Protein AF-A0A955FMM7-F1 (afdb_monomer_lite)

Secondary structure (DSSP, 8-state):
-HHHHHHHHHHHHHHTHHHHHHHHHHHHHHHHHHHH-GGGGGGHHHHHHHHHHHHHHHHHHHHHTTT-

Structure (mmCIF, N/CA/C/O backbone):
data_AF-A0A955FMM7-F1
#
_entry.id   AF-A0A955FMM7-F1
#
loop_
_atom_site.group_PDB
_atom_site.id
_atom_site.type_symbol
_atom_site.label_atom_id
_atom_site.label_alt_id
_atom_site.label_comp_id
_atom_site.label_asym_id
_atom_site.label_entity_id
_atom_site.label_seq_id
_atom_site.pdbx_PDB_ins_code
_atom_site.Cartn_x
_atom_site.Cartn_y
_atom_site.Cartn_z
_atom_site.occupancy
_atom_site.B_iso_or_equiv
_atom_site.auth_seq_id
_atom_site.auth_comp_id
_atom_site.auth_asym_id
_atom_site.auth_atom_id
_atom_site.pdbx_PDB_model_num
ATOM 1 N N . MET A 1 1 ? 20.438 2.217 -24.268 1.00 66.62 1 MET A N 1
ATOM 2 C CA . MET A 1 1 ? 20.126 3.339 -23.357 1.00 66.62 1 MET A CA 1
ATOM 3 C C . MET A 1 1 ? 18.682 3.795 -23.498 1.00 66.62 1 MET A C 1
ATOM 5 O O . MET A 1 1 ? 17.983 3.730 -22.505 1.00 66.62 1 MET A O 1
ATOM 9 N N . GLU A 1 2 ? 18.188 4.179 -24.680 1.00 76.75 2 GLU A N 1
ATOM 10 C CA . GLU A 1 2 ? 16.801 4.686 -24.780 1.00 76.75 2 GLU A CA 1
ATOM 11 C C . GLU A 1 2 ? 15.712 3.647 -24.468 1.00 76.75 2 GLU A C 1
ATOM 13 O O . GLU A 1 2 ? 14.776 3.942 -23.729 1.00 76.75 2 GLU A O 1
ATOM 18 N N . LEU A 1 3 ? 15.855 2.410 -24.958 1.00 89.69 3 LEU A N 1
ATOM 19 C CA . LEU A 1 3 ? 14.860 1.359 -24.706 1.00 89.69 3 LEU A CA 1
ATOM 20 C C . LEU A 1 3 ? 14.825 0.908 -23.234 1.00 89.69 3 LEU A C 1
ATOM 22 O O . LEU A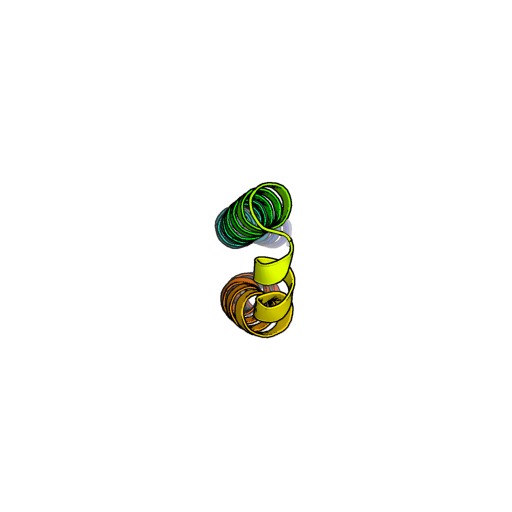 1 3 ? 13.771 0.533 -22.735 1.00 89.69 3 LEU A O 1
ATOM 26 N N . ASP A 1 4 ? 15.965 0.990 -22.542 1.00 89.94 4 ASP A N 1
ATOM 27 C CA . ASP A 1 4 ? 16.092 0.667 -21.115 1.00 89.94 4 ASP A CA 1
ATOM 28 C C . ASP A 1 4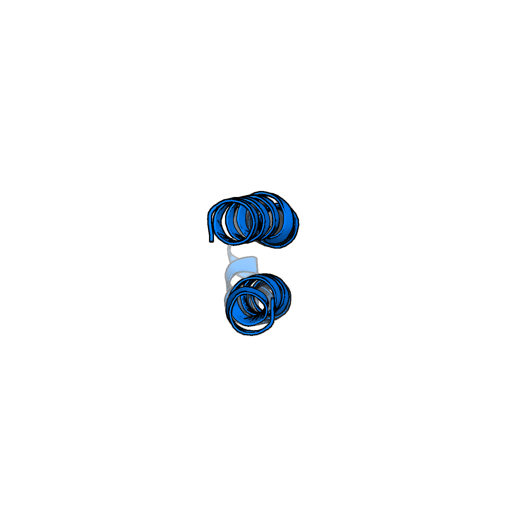 ? 15.345 1.694 -20.250 1.00 89.94 4 ASP A C 1
ATOM 30 O O . ASP A 1 4 ? 14.514 1.340 -19.416 1.00 89.94 4 ASP A O 1
ATOM 34 N N . VAL A 1 5 ? 15.540 2.988 -20.530 1.00 92.81 5 VAL A N 1
ATOM 35 C CA . VAL A 1 5 ? 14.810 4.064 -19.841 1.00 92.81 5 VAL A CA 1
ATOM 36 C C . VAL A 1 5 ? 13.299 3.930 -20.054 1.00 92.81 5 VAL A C 1
ATOM 38 O O . VAL A 1 5 ? 12.528 4.076 -19.103 1.00 92.81 5 VAL A O 1
ATOM 41 N N . LEU A 1 6 ? 12.864 3.604 -21.276 1.00 93.56 6 LEU A N 1
ATOM 42 C CA . LEU A 1 6 ? 11.449 3.380 -21.570 1.00 93.56 6 LEU A CA 1
ATOM 43 C C . LEU A 1 6 ? 10.890 2.160 -20.821 1.00 93.56 6 LEU A C 1
ATOM 45 O O . LEU A 1 6 ? 9.820 2.255 -20.220 1.00 93.56 6 LEU A O 1
ATOM 49 N N . ALA A 1 7 ? 11.613 1.036 -20.812 1.00 92.88 7 ALA A N 1
ATOM 50 C CA . ALA A 1 7 ? 11.207 -0.173 -20.095 1.00 92.88 7 ALA A CA 1
ATOM 51 C C . ALA A 1 7 ? 11.067 0.081 -18.585 1.00 92.88 7 ALA A C 1
ATOM 53 O O . ALA A 1 7 ? 10.047 -0.275 -17.990 1.00 92.88 7 ALA A O 1
ATOM 54 N N . LYS A 1 8 ? 12.035 0.783 -17.984 1.00 94.62 8 LYS A N 1
ATOM 55 C CA . LYS A 1 8 ? 12.010 1.204 -16.574 1.00 94.62 8 LYS A CA 1
ATOM 56 C C . LYS A 1 8 ? 10.831 2.119 -16.260 1.00 94.62 8 LYS A C 1
ATOM 58 O O . LYS A 1 8 ? 10.153 1.923 -15.252 1.00 94.62 8 LYS A O 1
ATOM 63 N N . GLY A 1 9 ? 10.544 3.079 -17.139 1.00 94.06 9 GLY A N 1
ATOM 64 C CA . GLY A 1 9 ? 9.394 3.973 -17.002 1.00 94.06 9 GLY A CA 1
ATOM 65 C C . GLY A 1 9 ? 8.058 3.226 -17.032 1.00 94.06 9 GLY A C 1
ATOM 66 O O . GLY A 1 9 ? 7.204 3.457 -16.175 1.00 94.06 9 GLY A O 1
ATOM 67 N N . ILE A 1 10 ? 7.894 2.286 -17.969 1.00 94.62 10 ILE A N 1
ATOM 68 C CA . ILE A 1 10 ? 6.692 1.443 -18.072 1.00 94.62 10 ILE A CA 1
ATOM 69 C C . ILE A 1 10 ? 6.549 0.563 -16.826 1.00 94.62 10 ILE A C 1
ATOM 71 O O . ILE A 1 10 ? 5.470 0.508 -16.235 1.00 94.62 10 ILE A O 1
ATOM 75 N N . MET A 1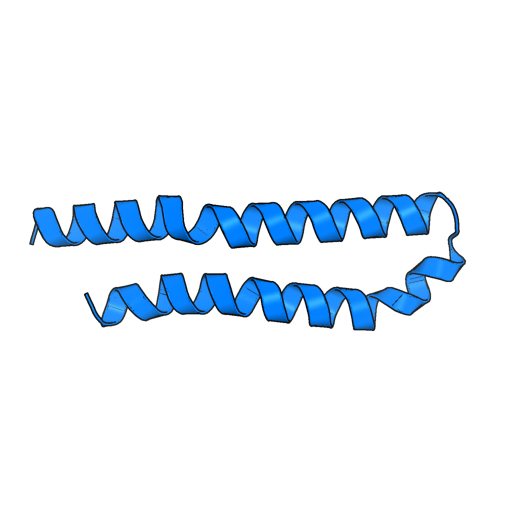 11 ? 7.629 -0.086 -16.393 1.00 94.44 11 MET A N 1
ATOM 76 C CA . MET A 1 11 ? 7.618 -0.938 -15.207 1.00 94.44 11 MET A CA 1
ATOM 77 C C . MET A 1 11 ? 7.226 -0.163 -13.946 1.00 94.44 11 MET A C 1
ATOM 79 O O . MET A 1 11 ? 6.384 -0.642 -13.192 1.00 94.44 11 MET A O 1
ATOM 83 N N . MET A 1 12 ? 7.767 1.042 -13.736 1.00 95.50 12 MET A N 1
ATOM 84 C CA . MET A 1 12 ? 7.356 1.891 -12.612 1.00 95.50 12 MET A CA 1
ATOM 85 C C . MET A 1 12 ? 5.893 2.296 -12.720 1.00 95.50 12 MET A C 1
ATOM 87 O O . MET A 1 12 ? 5.149 2.162 -11.752 1.00 95.50 12 MET A O 1
ATOM 91 N N . GLY A 1 13 ? 5.472 2.764 -13.896 1.00 94.50 13 GLY A N 1
ATOM 92 C CA . GLY A 1 13 ? 4.106 3.221 -14.120 1.00 94.50 13 GLY A CA 1
ATOM 93 C C . GLY A 1 13 ? 3.078 2.139 -13.800 1.00 94.50 13 GLY A C 1
ATOM 94 O O . GLY A 1 13 ? 2.177 2.379 -13.004 1.00 94.50 13 GLY A O 1
ATOM 95 N N . PHE A 1 14 ? 3.233 0.942 -14.370 1.00 96.06 14 PHE A N 1
ATOM 96 C CA . PHE A 1 14 ? 2.280 -0.154 -14.172 1.00 96.06 14 PHE A CA 1
ATOM 97 C C . PHE A 1 14 ? 2.489 -0.912 -12.860 1.00 96.06 14 PHE A C 1
ATOM 99 O O . PHE A 1 14 ? 1.512 -1.272 -12.203 1.00 96.06 14 PHE A O 1
ATOM 106 N N . GLY A 1 15 ? 3.739 -1.138 -12.453 1.00 95.12 15 GLY A N 1
ATOM 107 C CA . GLY A 1 15 ? 4.064 -1.882 -11.238 1.00 95.12 15 GLY A CA 1
ATOM 108 C C . GLY A 1 15 ? 3.572 -1.185 -9.968 1.00 95.12 15 GLY A C 1
ATOM 109 O O . GLY A 1 15 ? 3.133 -1.852 -9.034 1.00 95.12 15 GLY A O 1
ATOM 110 N N . MET A 1 16 ? 3.551 0.150 -9.951 1.00 96.69 16 MET A N 1
ATOM 111 C CA . MET A 1 16 ? 3.090 0.924 -8.792 1.00 96.69 16 MET A CA 1
ATOM 112 C C . MET A 1 16 ? 1.559 1.010 -8.670 1.00 96.69 16 MET A C 1
ATOM 114 O O . MET A 1 16 ? 1.061 1.364 -7.600 1.00 96.69 16 MET A O 1
ATOM 118 N N . LEU A 1 17 ? 0.789 0.660 -9.712 1.00 97.06 17 LEU A N 1
ATOM 119 C CA . LEU A 1 17 ? -0.679 0.767 -9.682 1.00 97.06 17 LEU A CA 1
ATOM 120 C C . LEU A 1 17 ? -1.305 -0.133 -8.616 1.00 97.06 17 LEU A C 1
ATOM 122 O O . LEU A 1 17 ? -2.174 0.312 -7.871 1.00 97.06 17 LEU A O 1
ATOM 126 N N . GLY A 1 18 ? -0.859 -1.388 -8.528 1.00 95.12 18 GLY A N 1
ATOM 127 C CA . GLY A 1 18 ? -1.374 -2.354 -7.555 1.00 95.12 18 GLY A CA 1
ATOM 128 C C . GLY A 1 18 ? -1.218 -1.868 -6.108 1.00 95.12 18 GLY A C 1
ATOM 129 O O . GLY A 1 18 ? -2.228 -1.755 -5.409 1.00 95.12 18 GLY A O 1
ATOM 130 N N . PRO A 1 19 ? 0.007 -1.526 -5.665 1.00 97.06 19 PRO A N 1
ATOM 131 C CA . PRO A 1 19 ? 0.242 -0.971 -4.336 1.00 97.06 19 PRO A CA 1
ATOM 132 C C . PRO A 1 19 ? -0.541 0.317 -4.070 1.00 97.06 19 PRO A C 1
ATOM 134 O O . PRO A 1 19 ? -1.215 0.414 -3.046 1.00 97.06 19 PRO A O 1
ATOM 137 N N . ALA A 1 20 ? -0.534 1.273 -5.007 1.00 97.06 20 ALA A N 1
ATOM 138 C CA . ALA A 1 20 ? -1.237 2.546 -4.840 1.00 97.06 20 ALA A CA 1
ATOM 139 C C . ALA A 1 20 ? -2.753 2.354 -4.653 1.00 97.06 20 ALA A C 1
ATOM 141 O O . ALA A 1 20 ? -3.352 2.935 -3.744 1.00 97.06 20 ALA A O 1
ATOM 142 N N . ILE A 1 21 ? -3.370 1.499 -5.475 1.00 97.94 21 ILE A N 1
ATOM 143 C CA . ILE A 1 21 ? -4.795 1.164 -5.362 1.00 97.94 21 ILE A CA 1
ATOM 144 C C . ILE A 1 21 ? -5.060 0.417 -4.052 1.00 97.94 21 ILE A C 1
ATOM 146 O O . ILE A 1 21 ? -5.993 0.765 -3.330 1.00 97.94 21 ILE A O 1
ATOM 150 N N . GLY A 1 22 ? -4.237 -0.579 -3.716 1.00 97.50 22 GLY A N 1
ATOM 151 C CA . GLY A 1 22 ? -4.388 -1.373 -2.497 1.00 97.50 22 GLY A CA 1
ATOM 152 C C . GLY A 1 22 ? -4.351 -0.514 -1.234 1.00 97.50 22 GLY A C 1
ATOM 153 O O . GLY A 1 22 ? -5.264 -0.587 -0.411 1.00 97.50 22 GLY A O 1
ATOM 154 N N . ILE A 1 23 ? -3.347 0.356 -1.114 1.00 98.06 23 ILE A N 1
ATOM 155 C CA . ILE A 1 23 ? -3.202 1.277 0.021 1.00 98.06 23 ILE A CA 1
ATOM 156 C C . ILE A 1 23 ? -4.380 2.253 0.077 1.00 98.06 23 ILE A C 1
ATOM 158 O O . ILE A 1 23 ? -4.957 2.445 1.149 1.00 98.06 23 ILE A O 1
ATOM 162 N N . GLY A 1 24 ? -4.787 2.822 -1.063 1.00 98.00 24 GLY A N 1
ATOM 163 C CA . GLY A 1 24 ? -5.940 3.722 -1.133 1.00 98.00 24 GLY A CA 1
ATOM 164 C C . GLY A 1 24 ? -7.242 3.063 -0.665 1.00 98.00 24 GLY A C 1
ATOM 165 O O . GLY A 1 24 ? -7.990 3.655 0.118 1.00 98.00 24 GLY A O 1
ATOM 166 N N . LEU A 1 25 ? -7.494 1.818 -1.080 1.00 98.50 25 LEU A N 1
ATOM 167 C CA . LEU A 1 25 ? -8.671 1.047 -0.670 1.00 98.50 25 LEU A CA 1
ATOM 168 C C . LEU A 1 25 ? -8.641 0.700 0.823 1.00 98.50 25 LEU A C 1
ATOM 170 O O . LEU A 1 25 ? -9.647 0.889 1.509 1.00 98.50 25 LEU A O 1
ATOM 174 N N . ILE A 1 26 ? -7.499 0.239 1.340 1.00 98.31 26 ILE A N 1
ATOM 175 C CA . ILE A 1 26 ? -7.335 -0.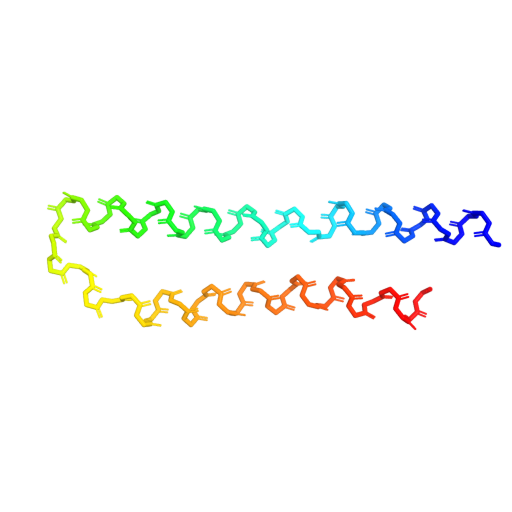089 2.765 1.00 98.31 26 ILE A CA 1
ATOM 176 C C . ILE A 1 26 ? -7.533 1.164 3.626 1.00 98.31 26 ILE A C 1
ATOM 178 O O . ILE A 1 26 ? -8.303 1.137 4.589 1.00 98.31 26 ILE A O 1
ATOM 182 N N . GLY A 1 27 ? -6.888 2.274 3.258 1.00 98.00 27 GLY A N 1
ATOM 183 C CA . GLY A 1 27 ? -7.022 3.551 3.953 1.00 98.00 27 GLY A CA 1
ATOM 184 C C . GLY A 1 27 ? -8.463 4.059 3.940 1.00 98.00 27 GLY A C 1
ATOM 185 O O . GLY A 1 27 ? -9.003 4.399 4.991 1.00 98.00 27 GLY A O 1
ATOM 186 N N . SER A 1 28 ? -9.129 4.035 2.782 1.00 98.44 28 SER A N 1
ATOM 187 C CA . SER A 1 28 ? -10.540 4.427 2.664 1.00 98.44 28 SER A CA 1
ATOM 188 C C . SER A 1 28 ? -11.456 3.561 3.536 1.00 98.44 28 SER A C 1
ATOM 190 O O . SER A 1 28 ? -12.299 4.089 4.266 1.00 98.44 28 SER A O 1
ATOM 192 N N . ALA A 1 29 ? -11.271 2.239 3.518 1.00 98.38 29 ALA A N 1
ATOM 193 C CA . ALA A 1 29 ? -12.047 1.316 4.342 1.00 98.38 29 ALA A CA 1
ATOM 194 C C . ALA A 1 29 ? -11.844 1.581 5.842 1.00 98.38 29 ALA A C 1
ATOM 196 O O . ALA A 1 29 ? -12.820 1.614 6.595 1.00 98.38 29 ALA A O 1
ATOM 197 N N . PHE A 1 30 ? -10.603 1.834 6.267 1.00 98.56 30 PHE A N 1
ATOM 198 C CA . PHE A 1 30 ? -10.298 2.184 7.652 1.00 98.56 30 PHE A CA 1
ATOM 199 C C . PHE A 1 30 ? -10.953 3.507 8.065 1.00 98.56 30 PHE A C 1
ATOM 201 O O . PHE A 1 30 ? -11.635 3.554 9.087 1.00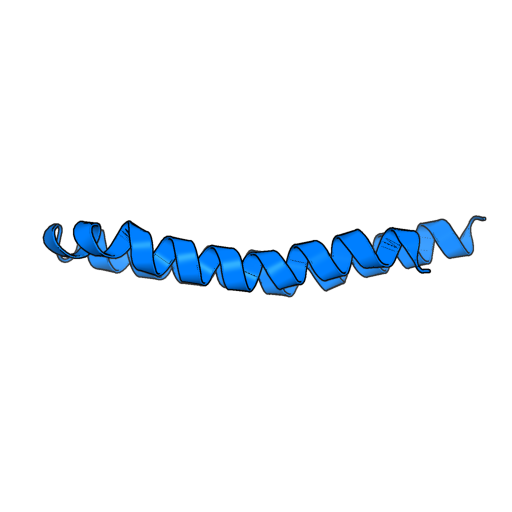 98.56 30 PHE A O 1
ATOM 208 N N . MET A 1 31 ? -10.835 4.559 7.250 1.00 98.25 31 MET A N 1
ATOM 209 C CA . MET A 1 31 ? -11.452 5.858 7.545 1.00 98.25 31 MET A CA 1
ATOM 210 C C . MET A 1 31 ? -12.980 5.766 7.617 1.00 98.25 31 MET A C 1
ATOM 212 O O . MET A 1 31 ? -13.590 6.346 8.516 1.00 98.25 31 MET A O 1
ATOM 216 N N . ASN A 1 32 ? -13.604 4.984 6.733 1.00 98.56 32 ASN A N 1
ATOM 217 C CA . ASN A 1 32 ? -15.042 4.714 6.784 1.00 98.56 32 ASN A CA 1
ATOM 218 C C . ASN A 1 32 ? -15.446 3.952 8.057 1.00 98.56 32 ASN A C 1
ATOM 220 O O . ASN A 1 32 ? -16.494 4.239 8.638 1.00 98.56 32 ASN A O 1
ATOM 224 N N . ALA A 1 33 ? -14.630 2.993 8.508 1.00 98.38 33 ALA A N 1
ATOM 225 C CA . ALA A 1 33 ? -14.875 2.266 9.751 1.00 98.38 33 ALA A CA 1
ATOM 226 C C . ALA A 1 33 ? -14.772 3.189 10.976 1.00 98.38 33 ALA A C 1
ATOM 228 O O . ALA A 1 33 ? -15.670 3.178 11.817 1.00 98.38 33 ALA A O 1
ATOM 229 N N . VAL A 1 34 ? -13.737 4.033 11.037 1.00 98.56 34 VAL A N 1
ATOM 230 C CA . VAL A 1 34 ? -13.536 5.010 12.121 1.00 98.56 34 VAL A CA 1
ATOM 231 C C . VAL A 1 34 ? -14.641 6.066 12.143 1.00 98.56 34 VAL A C 1
ATOM 233 O O . VAL A 1 34 ? -15.159 6.383 13.211 1.00 98.56 34 VAL A O 1
ATOM 236 N N . GLY A 1 35 ? -15.059 6.574 10.981 1.00 98.31 35 GLY A N 1
ATOM 237 C CA . GLY A 1 35 ? -16.152 7.546 10.889 1.00 98.31 35 GLY A CA 1
ATOM 238 C C . GLY A 1 35 ? -17.500 6.998 11.376 1.00 98.31 35 GLY A C 1
ATOM 239 O O . GLY A 1 35 ? -18.314 7.754 11.897 1.00 98.31 35 GLY A O 1
ATOM 240 N N . ARG A 1 36 ? -17.732 5.683 11.244 1.00 98.38 36 ARG A N 1
ATOM 241 C CA . ARG A 1 36 ? -18.933 4.999 11.763 1.00 98.38 36 ARG A CA 1
ATOM 242 C C . ARG A 1 36 ? -18.811 4.603 13.232 1.00 98.38 36 ARG A C 1
ATOM 244 O O . ARG A 1 36 ? -19.813 4.604 13.940 1.00 98.38 36 ARG A O 1
ATOM 251 N N . ASN A 1 37 ? -17.613 4.230 13.672 1.00 98.12 37 ASN A N 1
ATOM 252 C CA . ASN A 1 37 ? -17.322 3.873 15.053 1.00 98.12 37 ASN A CA 1
ATOM 253 C C . ASN A 1 37 ? -15.925 4.386 15.455 1.00 98.12 37 ASN A C 1
ATOM 255 O O . ASN A 1 37 ? -14.927 3.752 15.098 1.00 98.12 37 ASN A O 1
ATOM 259 N N . PRO A 1 38 ? -15.834 5.466 16.252 1.00 97.62 38 PRO A N 1
ATOM 260 C CA . PRO A 1 38 ? -14.557 6.019 16.703 1.00 97.62 38 PRO A CA 1
ATOM 261 C C . PRO A 1 38 ? -13.659 5.019 17.445 1.00 97.62 38 PRO A C 1
ATOM 263 O O . PRO A 1 38 ? -12.435 5.134 17.377 1.00 97.62 38 PRO A O 1
ATOM 266 N N . GLU A 1 39 ? -14.221 3.992 18.097 1.00 98.06 39 GLU A N 1
ATOM 267 C CA . GLU A 1 39 ? -13.418 2.953 18.756 1.00 98.06 39 GLU A CA 1
ATOM 268 C C . GLU A 1 39 ? -12.589 2.115 17.775 1.00 98.06 39 GLU A C 1
ATOM 270 O O . GLU A 1 39 ? -11.595 1.507 18.179 1.00 98.06 39 GLU A O 1
ATOM 275 N N . ALA A 1 40 ? -12.955 2.076 16.490 1.00 98.12 40 ALA A N 1
ATOM 276 C CA . ALA A 1 40 ? -12.192 1.364 15.469 1.00 98.12 40 ALA A CA 1
ATOM 277 C C . ALA A 1 40 ? -10.793 1.969 15.248 1.00 98.12 40 ALA A C 1
ATOM 279 O O . ALA A 1 40 ? -9.902 1.278 14.751 1.00 98.12 40 ALA A O 1
ATOM 280 N N . ALA A 1 41 ? -10.557 3.218 15.672 1.00 98.12 41 ALA A N 1
ATOM 281 C CA . ALA A 1 41 ? -9.259 3.881 15.545 1.00 98.12 41 ALA A CA 1
ATOM 282 C C . ALA A 1 41 ? -8.126 3.119 16.257 1.00 98.12 41 ALA A C 1
ATOM 284 O O . ALA A 1 41 ? -6.974 3.181 15.826 1.00 98.12 41 ALA A O 1
ATOM 285 N N . LYS A 1 42 ? -8.447 2.325 17.292 1.00 98.25 42 LYS A N 1
ATOM 286 C CA . LYS A 1 42 ? -7.474 1.485 18.012 1.00 98.25 42 LYS A CA 1
ATOM 287 C C . LYS A 1 42 ? -6.785 0.437 17.128 1.00 98.25 42 LYS A C 1
ATOM 289 O O . LYS A 1 42 ? -5.721 -0.049 17.495 1.00 98.25 42 LYS A O 1
ATOM 294 N N . TYR A 1 43 ? -7.367 0.107 15.972 1.00 98.12 43 TYR A N 1
ATOM 295 C CA . TYR A 1 43 ? -6.812 -0.857 15.017 1.00 98.12 43 TYR A CA 1
ATOM 296 C C . TYR A 1 43 ? -5.853 -0.236 13.992 1.00 98.12 43 TYR A C 1
ATOM 298 O O . TYR A 1 43 ? -5.408 -0.931 13.076 1.00 98.12 43 TYR A O 1
ATOM 306 N N . PHE A 1 44 ? -5.513 1.053 14.124 1.00 98.06 44 PHE A N 1
ATOM 307 C CA . PHE A 1 44 ? -4.594 1.723 13.202 1.00 98.06 44 PHE A CA 1
ATOM 308 C C . PHE A 1 44 ? -3.256 0.984 13.067 1.00 98.06 44 PHE A C 1
ATOM 310 O O . PHE A 1 44 ? -2.763 0.830 11.956 1.00 98.06 44 PHE A O 1
ATOM 317 N N . GLY A 1 45 ? -2.700 0.459 14.166 1.00 98.31 45 GLY A N 1
ATOM 318 C CA . GLY A 1 45 ? -1.441 -0.293 14.129 1.00 98.31 45 GLY A CA 1
ATOM 319 C C . GLY A 1 45 ? -1.513 -1.532 13.231 1.00 98.31 45 GLY A C 1
ATOM 320 O O . GLY A 1 45 ? -0.632 -1.753 12.405 1.00 98.31 45 GLY A O 1
ATOM 321 N N . GLN A 1 46 ? -2.589 -2.314 13.330 1.00 98.12 46 GLN A N 1
ATOM 322 C CA . GLN A 1 46 ? -2.811 -3.496 12.496 1.00 98.12 46 GLN A CA 1
ATOM 323 C C . GLN A 1 46 ? -3.014 -3.112 11.027 1.00 98.12 46 GLN A C 1
ATOM 325 O O . GLN A 1 46 ? -2.432 -3.740 10.144 1.00 98.12 46 GLN A O 1
ATOM 330 N N . VAL A 1 47 ? -3.792 -2.059 10.756 1.00 98.25 47 VAL A N 1
ATOM 331 C CA . VAL A 1 47 ? -3.975 -1.538 9.392 1.00 98.25 47 VAL A CA 1
ATOM 332 C C . VAL A 1 47 ? -2.651 -1.044 8.809 1.00 98.25 47 VAL A C 1
ATOM 334 O O . VAL A 1 47 ? -2.359 -1.319 7.648 1.00 98.25 47 VAL A O 1
ATOM 337 N N . PHE A 1 48 ? -1.814 -0.388 9.612 1.00 97.38 48 PHE A N 1
ATOM 338 C CA . PHE A 1 48 ? -0.497 0.078 9.192 1.00 97.38 48 PHE A CA 1
ATOM 339 C C . PHE A 1 48 ? 0.438 -1.081 8.823 1.00 97.38 48 PHE A C 1
ATOM 341 O O . PHE A 1 48 ? 1.134 -1.003 7.815 1.00 97.38 48 PHE A O 1
ATOM 348 N N . VAL A 1 49 ? 0.402 -2.193 9.568 1.00 98.06 49 VAL A N 1
ATOM 349 C CA . VAL A 1 49 ? 1.142 -3.418 9.209 1.00 98.06 49 VAL A CA 1
ATOM 350 C C . VAL A 1 49 ? 0.664 -3.980 7.869 1.00 98.06 49 VAL A C 1
ATOM 352 O O . VAL A 1 49 ? 1.485 -4.360 7.039 1.00 98.06 49 VAL A O 1
ATOM 355 N N . ILE A 1 50 ? -0.647 -3.995 7.617 1.00 97.56 50 ILE A N 1
ATOM 356 C CA . ILE A 1 50 ? -1.195 -4.452 6.331 1.00 97.56 50 ILE A CA 1
ATOM 357 C C . ILE A 1 50 ? -0.739 -3.528 5.193 1.00 97.56 50 ILE A C 1
ATOM 359 O O . ILE A 1 50 ? -0.303 -4.016 4.153 1.00 97.56 50 ILE A O 1
ATOM 363 N N . ILE A 1 51 ? -0.779 -2.208 5.395 1.00 98.00 51 ILE A N 1
ATOM 364 C CA . ILE A 1 51 ? -0.260 -1.228 4.429 1.00 98.00 51 ILE A CA 1
ATOM 365 C C . ILE A 1 51 ? 1.227 -1.471 4.159 1.00 98.00 51 ILE A C 1
ATOM 367 O O . ILE A 1 51 ? 1.623 -1.490 3.000 1.00 98.00 51 ILE A O 1
ATOM 371 N N . ALA A 1 52 ? 2.038 -1.732 5.186 1.00 97.62 52 ALA A N 1
ATOM 372 C CA . ALA A 1 52 ? 3.460 -2.028 5.016 1.00 97.62 52 ALA A CA 1
ATOM 373 C C . ALA A 1 52 ? 3.709 -3.306 4.191 1.00 97.62 52 ALA A C 1
ATOM 375 O O . ALA A 1 52 ? 4.647 -3.360 3.399 1.00 97.62 52 ALA A O 1
ATOM 376 N N . ILE A 1 53 ? 2.851 -4.324 4.324 1.00 96.75 53 ILE A N 1
ATOM 377 C CA . ILE A 1 53 ? 2.908 -5.530 3.481 1.00 96.75 53 ILE A CA 1
ATOM 378 C C . ILE A 1 53 ? 2.571 -5.194 2.021 1.00 96.75 53 ILE A C 1
ATOM 380 O O . ILE A 1 53 ? 3.204 -5.727 1.112 1.00 96.75 53 ILE A O 1
ATOM 384 N N . VAL A 1 54 ? 1.607 -4.304 1.773 1.00 97.06 54 VAL A N 1
ATOM 385 C CA . VAL A 1 54 ? 1.304 -3.834 0.410 1.00 97.06 54 VAL A CA 1
ATOM 386 C C . VAL A 1 54 ? 2.456 -2.991 -0.148 1.00 97.06 54 VAL A C 1
ATOM 388 O O . VAL A 1 54 ? 2.833 -3.158 -1.308 1.00 97.06 54 VAL A O 1
ATOM 391 N N . GLU A 1 55 ? 3.074 -2.154 0.684 1.00 96.75 55 GLU A N 1
ATOM 392 C CA . GLU A 1 55 ? 4.226 -1.325 0.320 1.00 96.75 55 GLU A CA 1
ATOM 393 C C . GLU A 1 55 ? 5.450 -2.165 -0.066 1.00 96.75 55 GLU A C 1
ATOM 395 O O . GLU A 1 55 ? 6.211 -1.778 -0.949 1.00 96.75 55 GLU A O 1
ATOM 400 N N . LEU A 1 56 ? 5.612 -3.368 0.499 1.00 96.88 56 LEU A N 1
ATOM 401 C CA . LEU A 1 56 ? 6.654 -4.301 0.062 1.00 96.88 56 LEU A CA 1
ATOM 402 C C . LEU A 1 56 ? 6.578 -4.575 -1.448 1.00 96.88 56 LEU A C 1
ATOM 404 O O . LEU A 1 56 ? 7.612 -4.698 -2.098 1.00 96.88 56 LEU A O 1
ATOM 408 N N . MET A 1 57 ? 5.376 -4.634 -2.027 1.00 95.12 57 MET A N 1
ATOM 409 C CA . MET A 1 57 ? 5.218 -4.833 -3.470 1.00 95.12 57 MET A CA 1
ATOM 410 C C . MET A 1 57 ? 5.687 -3.605 -4.263 1.00 95.12 57 MET A C 1
ATOM 412 O O . MET A 1 57 ? 6.343 -3.766 -5.291 1.00 95.12 57 MET A O 1
ATOM 416 N N . ALA A 1 58 ? 5.428 -2.390 -3.766 1.00 96.50 58 ALA A N 1
ATOM 417 C CA . ALA A 1 58 ? 5.967 -1.159 -4.354 1.00 96.50 58 ALA A CA 1
ATOM 418 C C . ALA A 1 58 ? 7.501 -1.137 -4.291 1.00 96.50 58 ALA A C 1
ATOM 420 O O . ALA A 1 58 ? 8.166 -0.807 -5.274 1.00 96.50 58 ALA A O 1
ATOM 421 N N . LEU A 1 59 ? 8.074 -1.5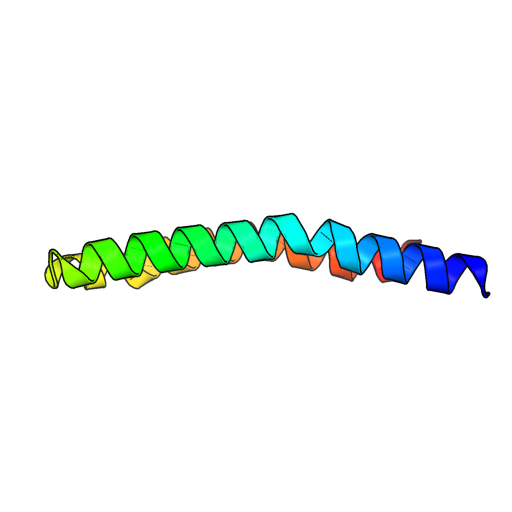71 -3.165 1.00 96.56 59 LEU A N 1
ATOM 422 C CA . LEU A 1 59 ? 9.522 -1.673 -2.999 1.00 96.56 59 LEU A CA 1
ATOM 423 C C . LEU A 1 59 ? 10.150 -2.708 -3.934 1.00 96.56 59 LEU A C 1
ATOM 425 O O . LEU A 1 59 ? 11.252 -2.472 -4.416 1.00 96.56 59 LEU A O 1
ATOM 429 N N . LEU A 1 60 ? 9.474 -3.821 -4.234 1.00 95.56 60 LEU A N 1
ATOM 430 C CA . LEU A 1 60 ? 9.961 -4.792 -5.221 1.00 95.56 60 LEU A CA 1
ATOM 431 C C . LEU A 1 60 ? 9.971 -4.207 -6.640 1.00 95.56 60 LEU A C 1
ATOM 433 O O . LEU A 1 60 ? 10.939 -4.411 -7.373 1.00 95.56 60 LEU A O 1
ATOM 437 N N . VAL A 1 61 ? 8.946 -3.433 -7.011 1.00 96.38 61 VAL A N 1
ATOM 438 C CA . VAL A 1 61 ? 8.904 -2.714 -8.298 1.00 96.38 61 VAL A CA 1
ATOM 439 C C . VAL A 1 61 ? 10.036 -1.691 -8.368 1.00 96.38 61 VAL A C 1
ATOM 441 O O . VAL A 1 61 ? 10.783 -1.665 -9.344 1.00 96.38 61 VAL A O 1
ATOM 444 N N . PHE A 1 62 ? 10.245 -0.912 -7.308 1.00 95.81 62 PHE A N 1
ATOM 445 C CA . PHE A 1 62 ? 11.370 0.017 -7.235 1.00 95.81 62 PHE A CA 1
ATOM 446 C C . PHE A 1 62 ? 12.726 -0.703 -7.304 1.00 95.81 62 PHE A C 1
ATOM 448 O O . PHE A 1 62 ? 13.586 -0.326 -8.095 1.00 95.81 62 PHE A O 1
ATOM 455 N N . ALA A 1 63 ? 12.916 -1.770 -6.526 1.00 96.31 63 ALA A N 1
ATOM 456 C CA . ALA A 1 63 ? 14.163 -2.531 -6.488 1.00 96.31 63 ALA A CA 1
ATOM 457 C C . ALA A 1 63 ? 14.491 -3.177 -7.841 1.00 96.31 63 ALA A C 1
ATOM 459 O O . ALA A 1 63 ? 15.660 -3.263 -8.220 1.00 96.31 63 ALA A O 1
ATOM 460 N N . SER A 1 64 ? 13.472 -3.584 -8.600 1.00 93.75 64 SER A N 1
ATOM 461 C CA . SER A 1 64 ? 13.673 -4.165 -9.926 1.00 93.75 64 SER A CA 1
ATOM 462 C C . SER A 1 64 ? 14.309 -3.194 -10.930 1.00 93.75 64 SER A C 1
ATOM 464 O O . SER A 1 64 ? 14.974 -3.658 -11.851 1.00 93.75 64 SER A O 1
ATOM 466 N N . LEU A 1 65 ? 14.252 -1.870 -10.705 1.00 93.50 65 LEU A N 1
ATOM 467 C CA . LEU A 1 65 ? 14.964 -0.873 -11.526 1.00 93.50 65 LEU A CA 1
ATOM 468 C C . LEU A 1 65 ? 16.485 -1.034 -11.536 1.00 93.50 65 LEU A C 1
ATOM 470 O O . LEU A 1 65 ? 17.142 -0.520 -12.439 1.00 93.50 65 LEU A O 1
ATOM 474 N N . PHE A 1 66 ? 17.043 -1.692 -10.522 1.00 92.00 66 PHE A N 1
ATOM 475 C CA . PHE A 1 66 ? 18.478 -1.949 -10.419 1.00 92.00 66 PHE A CA 1
ATOM 476 C C . PHE A 1 66 ? 18.878 -3.308 -11.003 1.00 92.00 66 PHE A C 1
ATOM 478 O O . PHE A 1 66 ? 20.066 -3.618 -11.059 1.00 92.00 66 PHE A O 1
ATOM 485 N N . ILE A 1 67 ? 17.896 -4.127 -11.389 1.00 88.69 67 ILE A N 1
ATOM 486 C CA . ILE A 1 67 ? 18.104 -5.476 -11.923 1.00 88.69 67 ILE A CA 1
ATOM 487 C C . ILE A 1 67 ? 18.002 -5.465 -13.446 1.00 88.69 67 ILE A C 1
ATOM 489 O O . ILE A 1 67 ? 18.817 -6.111 -14.107 1.00 88.69 67 ILE A O 1
ATOM 493 N N . ILE A 1 68 ? 16.994 -4.770 -13.983 1.00 81.56 68 ILE A N 1
ATOM 494 C CA . ILE A 1 68 ? 16.758 -4.660 -15.428 1.00 81.56 68 ILE A CA 1
ATOM 495 C C . ILE A 1 68 ? 17.416 -3.431 -16.046 1.00 81.56 68 ILE A C 1
ATOM 497 O O . ILE A 1 68 ? 17.654 -2.432 -15.327 1.00 81.56 68 ILE A O 1
#

pLDDT: mean 95.49, std 5.11, range [66.62, 98.56]

Radius of gyration: 16.11 Å; chains: 1; bounding box: 39×13×44 Å

Sequence (68 aa):
MELDVLAKGIMMGFGMLGPAIGIGLIGSAFMNAVGRNPEAAKYFGQVFVIIAIVELMALLVFASLFII

Foldseek 3Di:
DVVLVVVLVVLLVVQCPQLVVVLVVLVVVQVVVCVVPVVSVVCVVVSVVVNVVSVVSNVVSVVCNVVD